Protein AF-A0A967W0A1-F1 (afdb_monomer)

Sequence (55 aa):
MRRERVSDDIYVFTSSLYAQVTASAVVQKEGIVVVDTLPYPEETQSMISFLDGLG

Solvent-accessible surface area (backbone atoms only — not comparable to full-atom values): 3324 Å² total; per-residue (Å²): 111,51,77,45,74,82,47,102,45,32,40,42,36,31,40,71,88,58,92,58,52,69,21,36,36,43,57,51,97,92,47,73,51,71,48,72,69,47,98,44,69,70,55,37,50,54,48,49,62,54,58,66,68,74,114

Mean predicted aligned error: 3.19 Å

Secondary structure (DSSP, 8-state):
-EEEEEETTEEEEE-SSSSS-EEEEEEETTEEEEES--SSHHHHHHHHHHHGGG-

pLDDT: mean 93.22, std 5.63, range [71.69, 97.75]

Radius of gyration: 10.56 Å; Cα contacts (8 Å, |Δi|>4): 80; chains: 1; bounding box: 21×18×28 Å

Structure (mmCIF, N/CA/C/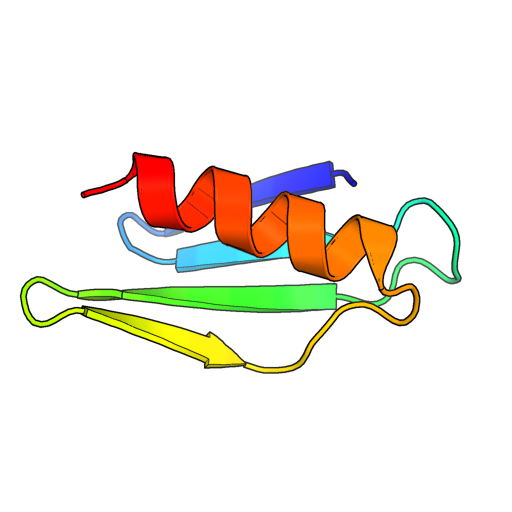O backbone):
data_AF-A0A967W0A1-F1
#
_entry.id   AF-A0A967W0A1-F1
#
loop_
_atom_site.group_PDB
_atom_site.id
_atom_site.type_symbol
_atom_site.label_atom_id
_atom_site.label_alt_id
_atom_site.label_comp_id
_atom_site.label_asym_id
_atom_site.label_entity_id
_atom_site.label_seq_id
_atom_site.pdbx_PDB_ins_code
_atom_site.Cartn_x
_atom_site.Cartn_y
_atom_site.Cartn_z
_atom_site.occupancy
_atom_site.B_iso_or_equiv
_atom_site.auth_seq_id
_atom_site.auth_comp_id
_atom_site.auth_asym_id
_atom_site.auth_atom_id
_atom_site.pdbx_PDB_model_num
ATOM 1 N N . MET A 1 1 ? -1.496 -3.625 -9.801 1.00 79.81 1 MET A N 1
ATOM 2 C CA . MET A 1 1 ? -1.477 -4.175 -8.430 1.00 79.81 1 MET A CA 1
ATOM 3 C C . MET A 1 1 ? -2.755 -4.951 -8.137 1.00 79.81 1 MET A C 1
ATOM 5 O O . MET A 1 1 ? -3.837 -4.369 -8.224 1.00 79.81 1 MET A O 1
ATOM 9 N N . ARG A 1 2 ? -2.631 -6.239 -7.790 1.00 82.31 2 ARG A N 1
ATOM 10 C CA . ARG A 1 2 ? -3.742 -7.071 -7.284 1.00 82.31 2 ARG A CA 1
ATOM 11 C C . ARG A 1 2 ? -3.895 -6.846 -5.775 1.00 82.31 2 ARG A C 1
ATOM 13 O O . ARG A 1 2 ? 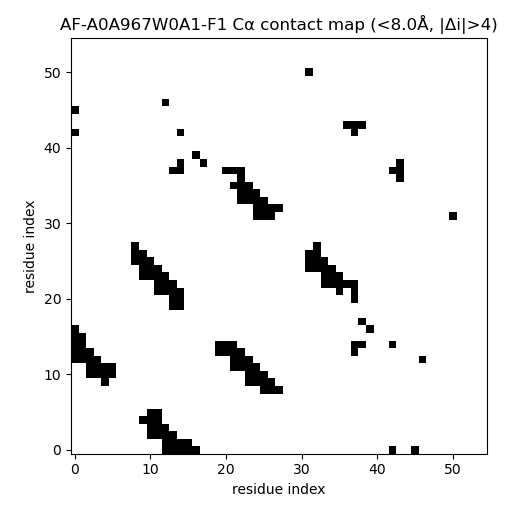-2.890 -6.654 -5.095 1.00 82.31 2 ARG A O 1
ATOM 20 N N . ARG A 1 3 ? -5.137 -6.821 -5.283 1.00 85.19 3 ARG A N 1
ATOM 21 C CA . ARG A 1 3 ? -5.489 -6.516 -3.885 1.00 85.19 3 ARG A CA 1
ATOM 22 C C . ARG A 1 3 ? -6.417 -7.594 -3.354 1.00 85.19 3 ARG A C 1
ATOM 24 O O . ARG A 1 3 ? -7.389 -7.928 -4.030 1.00 85.19 3 ARG A O 1
ATOM 31 N N . GLU A 1 4 ? -6.138 -8.093 -2.160 1.00 84.62 4 GLU A N 1
ATOM 32 C CA . GLU A 1 4 ? -6.952 -9.114 -1.502 1.00 84.62 4 GLU A CA 1
ATOM 33 C C . GLU A 1 4 ? -7.163 -8.762 -0.034 1.00 84.62 4 GLU A C 1
ATOM 35 O O . GLU A 1 4 ? -6.227 -8.355 0.652 1.00 84.62 4 GLU A O 1
ATOM 40 N N . ARG A 1 5 ? -8.397 -8.923 0.450 1.00 85.12 5 ARG A N 1
ATOM 41 C CA . ARG A 1 5 ? -8.737 -8.817 1.872 1.00 85.12 5 ARG A CA 1
ATOM 42 C C . ARG A 1 5 ? -8.727 -10.228 2.454 1.00 85.12 5 ARG A C 1
ATOM 44 O O . ARG A 1 5 ? -9.595 -11.029 2.117 1.00 85.12 5 ARG A O 1
ATOM 51 N N . VAL A 1 6 ? -7.711 -10.542 3.256 1.00 78.19 6 VAL A N 1
ATOM 52 C CA . VAL A 1 6 ? -7.471 -11.899 3.795 1.00 78.19 6 VAL A CA 1
ATOM 53 C C . VAL A 1 6 ? -8.202 -12.112 5.122 1.00 78.19 6 VAL A C 1
ATOM 55 O O . VAL A 1 6 ? -8.623 -13.220 5.437 1.00 78.19 6 VAL A O 1
ATOM 58 N N . SER A 1 7 ? -8.382 -11.037 5.884 1.00 85.12 7 SER A N 1
ATOM 59 C CA . SER A 1 7 ? -9.196 -10.970 7.098 1.00 85.12 7 SER A CA 1
ATOM 60 C C . SER A 1 7 ? -9.918 -9.628 7.117 1.00 85.12 7 SER A C 1
ATOM 62 O O . SER A 1 7 ? -9.662 -8.792 6.248 1.00 85.12 7 SER A O 1
ATOM 64 N N . ASP A 1 8 ? -10.791 -9.397 8.097 1.00 83.38 8 ASP A N 1
ATOM 65 C CA . ASP A 1 8 ? -11.566 -8.162 8.138 1.00 83.38 8 ASP A CA 1
ATOM 66 C C . ASP A 1 8 ? -10.686 -6.896 8.107 1.00 83.38 8 ASP A C 1
ATOM 68 O O . ASP A 1 8 ? -11.007 -5.913 7.433 1.00 83.38 8 ASP A O 1
ATOM 72 N N . ASP A 1 9 ? -9.511 -7.001 8.713 1.00 92.75 9 ASP A N 1
ATOM 73 C CA . ASP A 1 9 ? -8.607 -5.883 8.949 1.00 92.75 9 ASP A CA 1
ATOM 74 C C . ASP A 1 9 ? -7.246 -6.051 8.250 1.00 92.75 9 ASP A C 1
ATOM 76 O O . ASP A 1 9 ? -6.307 -5.308 8.523 1.00 92.75 9 ASP A O 1
ATOM 80 N N . ILE A 1 10 ? -7.096 -7.048 7.365 1.00 95.25 10 ILE A N 1
ATOM 81 C CA . ILE A 1 10 ? -5.807 -7.367 6.728 1.00 95.25 10 ILE A CA 1
ATOM 82 C C . ILE A 1 10 ? -5.933 -7.364 5.210 1.00 95.25 10 ILE A C 1
ATOM 84 O O . ILE A 1 10 ? -6.696 -8.144 4.630 1.00 95.25 10 ILE A O 1
ATOM 88 N N . TYR A 1 11 ? -5.097 -6.544 4.575 1.00 96.50 11 TYR A N 1
ATOM 89 C CA . TYR A 1 11 ? -4.954 -6.465 3.127 1.00 96.50 11 TYR A CA 1
ATOM 90 C C . TYR A 1 11 ? -3.598 -6.998 2.677 1.00 96.50 11 TYR A C 1
ATOM 92 O O . TYR A 1 11 ? -2.568 -6.709 3.286 1.00 96.50 11 TYR A O 1
ATOM 100 N N . VAL A 1 12 ? -3.601 -7.735 1.569 1.00 97.00 12 VAL A N 1
ATOM 101 C CA . VAL A 1 12 ? -2.398 -8.164 0.853 1.00 97.00 12 VAL A CA 1
ATOM 102 C C . VAL A 1 12 ? -2.399 -7.534 -0.534 1.00 97.00 12 VAL A C 1
ATOM 104 O O . VAL A 1 12 ? -3.390 -7.574 -1.269 1.00 97.00 12 VAL A O 1
ATOM 107 N N . PHE A 1 13 ? -1.263 -6.945 -0.885 1.00 97.62 13 PHE A N 1
ATOM 108 C CA . PHE A 1 13 ? -0.989 -6.337 -2.175 1.00 97.62 13 PHE A CA 1
ATOM 109 C C . PHE A 1 13 ? 0.050 -7.178 -2.892 1.00 97.62 13 PHE A C 1
ATOM 111 O O . PHE A 1 13 ? 1.107 -7.457 -2.335 1.00 97.62 13 PHE A O 1
ATOM 118 N N . THR A 1 14 ? -0.226 -7.560 -4.133 1.00 97.56 14 THR A N 1
ATOM 119 C CA . THR A 1 14 ? 0.713 -8.332 -4.953 1.00 97.56 14 THR A CA 1
ATOM 120 C C . THR A 1 14 ? 1.168 -7.483 -6.129 1.00 97.56 14 THR A C 1
ATOM 122 O O . THR A 1 14 ? 0.330 -6.948 -6.878 1.00 97.56 14 THR A O 1
ATOM 125 N N . SER A 1 15 ? 2.489 -7.373 -6.297 1.00 96.88 15 SER A N 1
ATOM 126 C CA . SER A 1 15 ? 3.080 -6.679 -7.439 1.00 96.88 15 SER A CA 1
ATOM 127 C C . SER A 1 15 ? 2.630 -7.342 -8.736 1.00 96.88 15 SER A C 1
ATOM 129 O O . SER A 1 15 ? 2.699 -8.564 -8.892 1.00 96.88 15 SER A O 1
ATOM 131 N N . SER A 1 16 ? 2.160 -6.5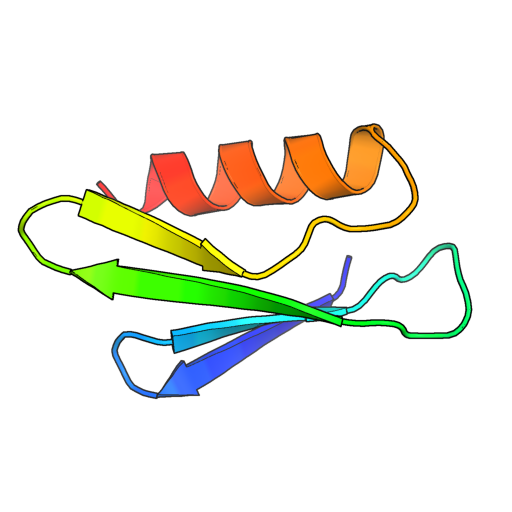19 -9.670 1.00 94.38 16 SER A N 1
ATOM 132 C CA . SER A 1 16 ? 1.874 -6.952 -11.044 1.00 94.38 16 SER A CA 1
ATOM 133 C C . SER A 1 16 ? 3.031 -6.661 -11.996 1.00 94.38 16 SER A C 1
ATOM 135 O O . SER A 1 16 ? 3.001 -7.118 -13.134 1.00 94.38 16 SER A O 1
ATOM 137 N N . LEU A 1 17 ? 4.005 -5.866 -11.550 1.00 93.81 17 LEU A N 1
ATOM 138 C CA . LEU A 1 17 ? 5.138 -5.413 -12.356 1.00 93.81 17 LEU A CA 1
ATOM 139 C C . LEU A 1 17 ? 6.415 -6.220 -12.088 1.00 93.81 17 LEU A C 1
ATOM 141 O O . LEU A 1 17 ? 7.306 -6.245 -12.932 1.00 93.81 17 LEU A O 1
ATOM 145 N N . TYR A 1 18 ? 6.503 -6.891 -10.937 1.00 92.31 18 TYR A N 1
ATOM 146 C CA . TYR A 1 18 ? 7.615 -7.767 -10.571 1.00 92.31 18 TYR A CA 1
ATOM 147 C C . TYR A 1 18 ? 7.159 -9.220 -10.343 1.00 92.31 18 TYR A C 1
ATOM 149 O O . TYR A 1 18 ? 6.024 -9.579 -10.649 1.00 92.31 18 TYR A O 1
ATOM 157 N N . ALA A 1 19 ? 8.048 -10.061 -9.800 1.00 93.62 19 ALA A N 1
ATOM 158 C CA . ALA A 1 19 ? 7.905 -11.497 -9.529 1.00 93.62 19 ALA A CA 1
ATOM 159 C C . ALA A 1 19 ? 6.827 -11.873 -8.482 1.00 93.62 19 ALA A C 1
ATOM 161 O O . ALA A 1 19 ? 7.062 -12.720 -7.626 1.00 93.62 19 ALA A O 1
ATOM 162 N N . GLN A 1 20 ? 5.655 -11.233 -8.527 1.00 93.00 20 GLN A N 1
ATOM 163 C CA . GLN A 1 20 ? 4.512 -11.456 -7.636 1.00 93.00 20 GLN A CA 1
ATOM 164 C C . GLN A 1 20 ? 4.860 -11.367 -6.144 1.00 93.00 20 GLN A C 1
ATOM 166 O O . GLN A 1 20 ? 4.250 -12.029 -5.308 1.00 93.00 20 GLN A O 1
ATOM 171 N N . VAL A 1 21 ? 5.836 -10.523 -5.804 1.00 96.12 21 VAL A N 1
ATOM 172 C CA . VAL A 1 21 ? 6.158 -10.214 -4.409 1.00 96.12 21 VAL A CA 1
ATOM 173 C C . VAL A 1 21 ? 5.009 -9.450 -3.757 1.00 96.12 21 VAL A C 1
ATOM 175 O O . VAL A 1 21 ? 4.233 -8.767 -4.438 1.00 96.12 21 VAL A O 1
ATOM 178 N N . THR A 1 22 ? 4.898 -9.579 -2.439 1.00 97.06 22 THR A N 1
ATOM 179 C CA . THR A 1 22 ? 3.755 -9.078 -1.681 1.00 97.06 22 THR A CA 1
ATOM 180 C C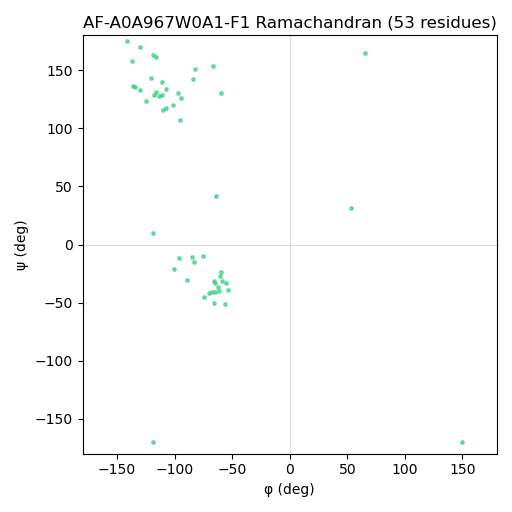 . THR A 1 22 ? 4.154 -8.062 -0.630 1.00 97.06 22 THR A C 1
ATOM 182 O O . THR A 1 22 ? 5.140 -8.267 0.067 1.00 97.06 22 THR A O 1
ATOM 185 N N . ALA A 1 23 ? 3.308 -7.056 -0.447 1.00 97.75 23 ALA A N 1
ATOM 186 C CA . ALA A 1 23 ? 3.276 -6.212 0.741 1.00 97.75 23 ALA A CA 1
ATOM 187 C C . ALA A 1 23 ? 1.931 -6.399 1.456 1.00 97.75 23 ALA A C 1
ATOM 189 O O . ALA A 1 23 ? 0.960 -6.873 0.856 1.00 97.75 23 ALA A O 1
ATOM 190 N N . SER A 1 24 ? 1.848 -6.032 2.732 1.00 97.25 24 SER A N 1
ATOM 191 C CA . SER A 1 24 ? 0.607 -6.173 3.503 1.00 97.25 24 SER A CA 1
ATOM 192 C C . SER A 1 24 ? 0.320 -4.956 4.367 1.00 97.25 24 SER A C 1
ATOM 194 O O . SER A 1 24 ? 1.219 -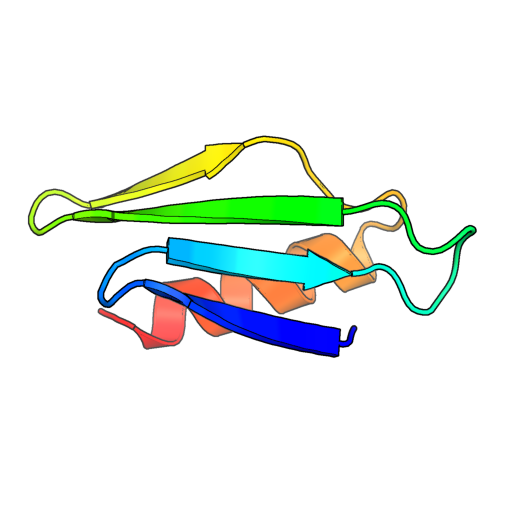4.185 4.695 1.00 97.25 24 SER A O 1
ATOM 196 N N . ALA A 1 25 ? -0.947 -4.784 4.727 1.00 97.06 25 ALA A N 1
ATOM 197 C CA . ALA A 1 25 ? -1.384 -3.746 5.645 1.00 97.06 25 ALA A CA 1
ATOM 198 C C . ALA A 1 25 ? -2.359 -4.314 6.676 1.00 97.06 25 ALA A C 1
ATOM 200 O O . ALA A 1 25 ? -3.273 -5.065 6.326 1.00 97.06 25 ALA A O 1
ATOM 201 N N . VAL A 1 26 ? -2.157 -3.929 7.934 1.00 96.38 26 VAL A N 1
ATOM 202 C CA . VAL A 1 26 ? -3.047 -4.220 9.060 1.00 96.38 26 VAL A CA 1
ATOM 203 C C . VAL A 1 26 ? -3.755 -2.925 9.439 1.00 96.38 26 VAL A C 1
ATOM 205 O O . VAL A 1 26 ? -3.106 -1.951 9.822 1.00 96.38 26 VAL A O 1
ATOM 208 N N . VAL A 1 27 ? -5.077 -2.915 9.309 1.00 95.44 27 VAL A N 1
ATOM 209 C CA . VAL A 1 27 ? -5.942 -1.763 9.576 1.00 95.44 27 VAL A CA 1
ATOM 210 C C . VAL A 1 27 ? -6.457 -1.851 11.007 1.00 95.44 27 VAL A C 1
ATOM 212 O O . VAL A 1 27 ? -7.003 -2.866 11.421 1.00 95.44 27 VAL A O 1
ATOM 215 N N . GLN A 1 28 ? -6.267 -0.797 11.789 1.00 93.00 28 GLN A N 1
ATOM 216 C CA . GLN A 1 28 ? -6.780 -0.681 13.153 1.00 93.00 28 GLN A CA 1
ATOM 217 C C . GLN A 1 28 ? -7.506 0.656 13.304 1.00 93.00 28 GLN A C 1
ATOM 219 O O . GLN A 1 28 ? -7.437 1.519 12.430 1.00 93.00 28 GLN A O 1
ATOM 224 N N . LYS A 1 29 ? -8.214 0.848 14.420 1.00 90.62 29 LYS A N 1
ATOM 225 C CA . LYS A 1 29 ? -8.951 2.098 14.672 1.00 90.62 29 LYS A CA 1
ATOM 226 C C . LYS A 1 29 ? -8.019 3.296 14.835 1.00 90.62 29 LYS A C 1
ATOM 228 O O . LYS A 1 29 ? -8.396 4.418 14.523 1.00 90.62 29 LYS A O 1
ATOM 233 N N . GLU A 1 30 ? -6.830 3.056 15.369 1.00 92.56 30 GLU A N 1
ATOM 234 C CA . GLU A 1 30 ? -5.822 4.067 15.669 1.00 92.56 30 GLU A CA 1
ATOM 235 C C . GLU A 1 30 ? -4.944 4.399 14.452 1.00 92.56 30 GLU A C 1
ATOM 237 O O . GLU A 1 30 ? -4.185 5.367 14.494 1.00 92.56 30 GLU A O 1
ATOM 242 N N . GLY A 1 31 ? -5.033 3.606 13.380 1.00 93.75 31 GLY A N 1
ATOM 243 C CA . GLY A 1 31 ? -4.282 3.807 12.148 1.00 93.75 31 GLY A CA 1
ATOM 244 C C . GLY A 1 31 ? -3.968 2.506 11.413 1.00 93.75 31 GLY A C 1
ATOM 245 O O . GLY A 1 31 ? -4.458 1.428 11.748 1.00 93.75 31 GLY A O 1
ATOM 246 N N . ILE A 1 32 ? -3.114 2.614 10.396 1.00 96.56 32 ILE A N 1
ATOM 247 C CA . ILE A 1 32 ? -2.756 1.509 9.503 1.00 96.56 32 ILE A CA 1
ATOM 248 C C . ILE A 1 32 ? -1.258 1.226 9.617 1.00 96.56 32 ILE A C 1
ATOM 250 O O . ILE A 1 32 ? -0.431 2.124 9.461 1.00 96.56 32 ILE A O 1
ATOM 254 N N . VAL A 1 33 ? -0.903 -0.038 9.852 1.00 96.19 33 VAL A N 1
ATOM 255 C CA . VAL A 1 33 ? 0.488 -0.507 9.831 1.00 96.19 33 VAL A CA 1
ATOM 256 C C . VAL A 1 33 ? 0.750 -1.212 8.512 1.00 96.19 33 VAL A C 1
ATOM 258 O O . VAL A 1 33 ? 0.115 -2.219 8.203 1.00 96.19 33 VAL A O 1
ATOM 261 N N . VAL A 1 34 ? 1.711 -0.701 7.749 1.00 96.19 34 VAL A N 1
ATOM 262 C CA . VAL A 1 34 ? 2.167 -1.315 6.500 1.00 96.19 34 VAL A CA 1
ATOM 263 C C . VAL A 1 34 ? 3.421 -2.140 6.773 1.00 96.19 34 VAL A C 1
ATOM 265 O O . VAL A 1 34 ? 4.368 -1.659 7.398 1.00 96.19 34 VAL A O 1
ATOM 268 N N . VAL A 1 35 ? 3.421 -3.38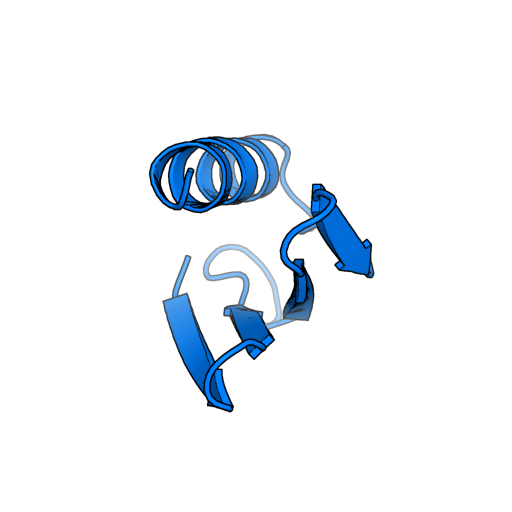6 6.305 1.00 96.62 35 VAL A N 1
ATOM 269 C CA . VAL A 1 35 ? 4.571 -4.288 6.350 1.00 96.62 35 VAL A CA 1
ATOM 270 C C . VAL A 1 35 ? 5.075 -4.476 4.927 1.00 96.62 35 VAL A C 1
ATOM 272 O O . VAL A 1 35 ? 4.381 -5.063 4.091 1.00 96.62 35 VAL A O 1
ATOM 275 N N . ASP A 1 36 ? 6.301 -4.000 4.711 1.00 95.50 36 ASP A N 1
ATOM 276 C CA . ASP A 1 36 ? 6.980 -3.916 3.415 1.00 95.50 36 ASP A CA 1
ATOM 277 C C . ASP A 1 36 ? 6.324 -2.939 2.418 1.00 95.50 36 ASP A C 1
ATOM 279 O O . ASP A 1 36 ? 5.186 -2.497 2.583 1.00 95.50 36 ASP A O 1
ATOM 283 N N . THR A 1 37 ? 7.053 -2.581 1.368 1.00 94.69 37 THR A N 1
ATOM 284 C CA . THR A 1 37 ? 6.544 -1.821 0.221 1.00 94.69 37 THR A CA 1
ATOM 285 C C . THR A 1 37 ? 6.682 -2.644 -1.055 1.00 94.69 37 THR A C 1
ATOM 287 O O . THR A 1 37 ? 7.392 -3.647 -1.102 1.00 94.69 37 THR A O 1
ATOM 290 N N . LEU A 1 38 ? 5.971 -2.259 -2.119 1.00 97.12 38 LEU A N 1
ATOM 291 C CA . LEU A 1 38 ? 6.154 -2.918 -3.413 1.00 97.12 38 LEU A CA 1
ATOM 292 C C . LEU A 1 38 ? 7.373 -2.336 -4.152 1.00 97.12 38 LEU A C 1
ATOM 294 O O . LEU A 1 38 ? 7.678 -1.152 -3.979 1.00 97.12 38 LEU A O 1
ATOM 298 N N . PRO A 1 39 ? 8.052 -3.125 -5.013 1.00 96.06 39 PRO A N 1
ATOM 299 C CA . PRO A 1 39 ? 9.355 -2.756 -5.582 1.00 96.06 39 PRO A CA 1
ATOM 300 C C . PRO A 1 39 ? 9.371 -1.466 -6.406 1.00 96.06 39 PRO A C 1
ATOM 302 O O . PRO A 1 39 ? 10.425 -0.852 -6.566 1.00 96.06 39 PRO A O 1
ATOM 305 N N . TYR A 1 40 ? 8.219 -1.064 -6.947 1.00 96.81 40 TYR A N 1
ATOM 306 C CA . TYR A 1 40 ? 8.084 0.136 -7.762 1.00 96.81 40 TYR A CA 1
ATOM 307 C C . TYR A 1 40 ? 7.347 1.242 -6.992 1.00 96.81 40 TYR A C 1
ATOM 309 O O . TYR A 1 40 ? 6.283 0.980 -6.417 1.00 96.81 40 TYR A O 1
ATOM 317 N N . PRO A 1 41 ? 7.847 2.495 -7.016 1.00 96.56 41 PRO A N 1
ATOM 318 C CA . PRO A 1 41 ? 7.216 3.612 -6.313 1.00 96.56 41 PRO A CA 1
ATOM 319 C C . PRO A 1 41 ? 5.739 3.798 -6.668 1.00 96.56 41 PRO A C 1
ATOM 321 O O . PRO A 1 41 ? 4.929 4.051 -5.786 1.00 96.56 41 PRO A O 1
ATOM 324 N N . GLU A 1 42 ? 5.369 3.613 -7.934 1.00 97.25 42 GLU A N 1
ATOM 325 C CA . GLU A 1 42 ? 3.987 3.735 -8.421 1.00 97.25 42 GLU A CA 1
ATOM 326 C C . GLU A 1 42 ? 3.035 2.714 -7.777 1.00 97.25 42 GLU A C 1
ATOM 328 O O . GLU A 1 42 ? 1.880 3.030 -7.477 1.00 97.25 42 GLU A O 1
ATOM 333 N N . GLU A 1 43 ? 3.516 1.490 -7.529 1.00 97.06 43 GLU A N 1
ATOM 334 C CA . GLU A 1 43 ? 2.738 0.459 -6.840 1.00 97.06 43 GLU A CA 1
ATOM 335 C C . GLU A 1 43 ? 2.555 0.825 -5.365 1.00 97.06 43 GLU A C 1
ATOM 337 O O . GLU A 1 43 ? 1.440 0.744 -4.854 1.00 97.06 43 GLU A O 1
ATOM 342 N N . THR A 1 44 ? 3.605 1.325 -4.710 1.00 95.94 44 THR A N 1
ATOM 343 C CA . THR A 1 44 ? 3.521 1.801 -3.320 1.00 95.94 44 THR A CA 1
ATOM 344 C C . THR A 1 44 ? 2.608 3.026 -3.186 1.00 95.94 44 THR A C 1
ATOM 346 O O . THR A 1 44 ? 1.782 3.077 -2.280 1.00 95.94 44 THR A O 1
ATOM 349 N N . GLN A 1 45 ? 2.655 3.978 -4.121 1.00 96.75 45 GLN A N 1
ATOM 350 C CA . GLN A 1 45 ? 1.716 5.110 -4.160 1.00 96.75 45 GLN A CA 1
ATOM 351 C C . GLN A 1 45 ? 0.269 4.638 -4.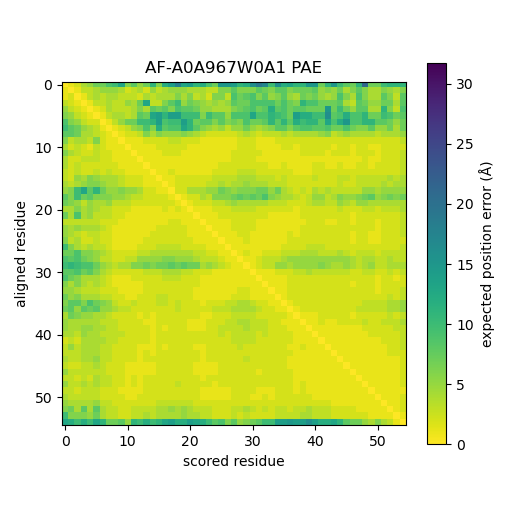348 1.00 96.75 45 GLN A C 1
ATOM 353 O O . GLN A 1 45 ? -0.645 5.129 -3.687 1.00 96.75 45 GLN A O 1
ATOM 358 N N . SER A 1 46 ? 0.061 3.623 -5.193 1.00 96.62 46 SER A N 1
ATOM 359 C CA . SER A 1 46 ? -1.253 2.999 -5.372 1.00 96.62 46 SER A CA 1
ATOM 360 C C . SER A 1 46 ? -1.755 2.296 -4.106 1.00 96.62 46 SER A C 1
ATOM 362 O O . SER A 1 46 ? -2.967 2.258 -3.886 1.00 96.62 46 SER A O 1
ATOM 364 N N . MET A 1 47 ? -0.860 1.724 -3.287 1.00 96.75 47 MET A N 1
ATOM 365 C CA . MET A 1 47 ? -1.210 1.186 -1.965 1.00 96.75 47 MET A CA 1
ATOM 366 C C . MET A 1 47 ? -1.654 2.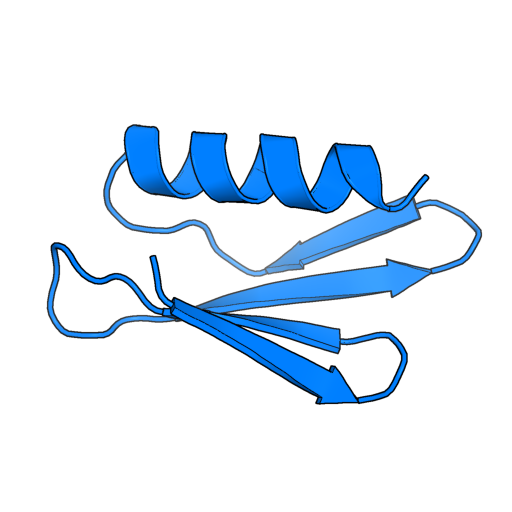304 -1.027 1.00 96.75 47 MET A C 1
ATOM 368 O O . MET A 1 47 ? -2.736 2.195 -0.460 1.00 96.75 47 MET A O 1
ATOM 372 N N . ILE A 1 48 ? -0.868 3.380 -0.912 1.00 95.75 48 ILE A N 1
ATOM 373 C CA . ILE A 1 48 ? -1.177 4.531 -0.047 1.00 95.75 48 ILE A CA 1
ATOM 374 C C . ILE A 1 48 ? -2.541 5.118 -0.413 1.00 95.75 48 ILE A C 1
ATOM 376 O O . ILE A 1 48 ? -3.419 5.183 0.435 1.00 95.75 48 ILE A O 1
ATOM 380 N N . SER A 1 49 ? -2.778 5.415 -1.696 1.00 96.62 49 SER A N 1
ATOM 381 C CA . SER A 1 49 ? -4.066 5.968 -2.147 1.00 96.62 49 SER A CA 1
ATOM 382 C C . SER A 1 49 ? -5.260 5.059 -1.838 1.00 96.62 49 SER A C 1
ATOM 384 O O . SER A 1 49 ? -6.373 5.541 -1.648 1.00 96.62 49 SER A O 1
ATOM 386 N N . PHE A 1 50 ? -5.060 3.737 -1.827 1.00 96.00 50 PHE A N 1
ATOM 387 C CA . PHE A 1 50 ? -6.110 2.800 -1.437 1.00 96.00 50 PHE A CA 1
ATOM 388 C C . PHE A 1 50 ? -6.332 2.793 0.078 1.00 96.00 50 PHE A C 1
ATOM 390 O O . PHE A 1 50 ? -7.482 2.816 0.504 1.00 96.00 50 PHE A O 1
ATOM 397 N N . LEU A 1 51 ? -5.255 2.752 0.865 1.00 95.12 51 LEU A N 1
ATOM 398 C CA . LEU A 1 51 ? -5.311 2.690 2.324 1.00 95.12 51 LEU A CA 1
ATOM 399 C C . LEU A 1 51 ? -5.859 3.989 2.928 1.00 95.12 51 LEU A C 1
ATOM 401 O O . LEU A 1 51 ? -6.725 3.908 3.788 1.00 95.12 51 LEU A O 1
ATOM 405 N N . ASP A 1 52 ? -5.469 5.155 2.407 1.00 94.50 52 ASP A N 1
ATOM 406 C CA . ASP A 1 52 ? -6.017 6.462 2.808 1.00 94.50 52 ASP A CA 1
ATOM 407 C C . ASP A 1 52 ? -7.532 6.561 2.553 1.00 94.50 52 ASP A C 1
ATOM 409 O O . ASP A 1 52 ? -8.249 7.299 3.224 1.00 94.50 52 ASP A O 1
ATOM 413 N N . GLY A 1 53 ? -8.044 5.810 1.572 1.00 93.06 53 GLY A N 1
ATOM 414 C CA . GLY A 1 53 ? -9.473 5.735 1.275 1.00 93.06 53 GLY A CA 1
ATOM 415 C C . GLY A 1 53 ? -10.280 4.892 2.267 1.00 93.06 53 GLY A C 1
ATOM 416 O O . GLY A 1 53 ? -11.509 4.898 2.184 1.00 93.06 53 GLY A O 1
ATOM 417 N N . LEU A 1 54 ? -9.627 4.152 3.170 1.00 90.31 54 LEU A N 1
ATOM 418 C CA . LEU A 1 54 ? -10.296 3.321 4.178 1.00 90.31 54 LEU A CA 1
ATOM 419 C C . LEU A 1 54 ? -10.728 4.115 5.424 1.00 90.31 54 LEU A C 1
ATOM 421 O O . LEU A 1 54 ? -11.583 3.622 6.162 1.00 90.31 54 LEU A O 1
ATOM 425 N N . GLY A 1 55 ? -10.209 5.334 5.611 1.00 71.69 55 GLY A N 1
ATOM 426 C CA . GLY A 1 55 ? -10.457 6.201 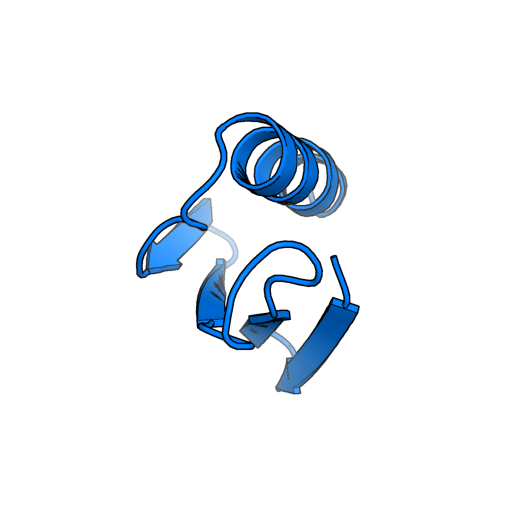6.772 1.00 71.69 55 GLY A CA 1
ATOM 427 C C . GLY A 1 55 ? -9.273 6.266 7.725 1.00 71.69 55 GLY A C 1
ATOM 428 O O . GLY A 1 55 ? -9.499 6.771 8.846 1.00 71.69 55 GLY A O 1
#

Foldseek 3Di:
DDWDDPDPFKIWDFDPPDPRDIKMWGQDPVGIDTGDADPDPVSRVVVVVVRVVVD

Nearest PDB structures (foldseek):
  2znb-assembly1_A  TM=8.655E-01  e=1.576E-01  Bacteroides fragilis
  3sw3-assembly1_A  TM=8.551E-01  e=2.433E-01  Aeromonas hydrophila
  1bc2-assembly1_B  TM=8.595E-01  e=3.996E-01  Bacillus cereus
  6bm9-assembly2_C  TM=8.426E-01  e=3.530E-01  Escherichia coli
  2nze-assembly2_B  TM=8.525E-01  e=7.903E-01  Bacillus cereus